Protein AF-A0A7S0L940-F1 (afdb_monomer)

pLDDT: mean 80.11, std 18.86, range [38.44, 97.06]

Radius of gyration: 22.16 Å; Cα contacts (8 Å, |Δi|>4): 40; chains: 1; bounding box: 59×53×61 Å

Structure (mmCIF, N/CA/C/O backbone):
data_AF-A0A7S0L940-F1
#
_entry.id   AF-A0A7S0L940-F1
#
loop_
_atom_site.group_PDB
_atom_site.id
_atom_site.type_symbol
_atom_site.label_atom_id
_atom_site.label_alt_id
_atom_site.label_comp_id
_atom_site.label_asym_id
_atom_site.label_entity_id
_atom_site.label_seq_id
_atom_site.pdbx_PDB_ins_code
_atom_site.Cartn_x
_atom_site.Cartn_y
_atom_site.Cartn_z
_atom_site.occupancy
_atom_site.B_iso_or_equiv
_atom_site.auth_seq_id
_atom_site.auth_comp_id
_atom_site.auth_asym_id
_atom_site.auth_atom_id
_atom_site.pdbx_PDB_model_num
ATOM 1 N N . VAL A 1 1 ? 40.666 37.490 23.657 1.00 45.00 1 VAL A N 1
ATOM 2 C CA . VAL A 1 1 ? 39.241 37.699 23.315 1.00 45.00 1 VAL A CA 1
ATOM 3 C C . VAL A 1 1 ? 38.906 36.717 22.209 1.00 45.00 1 VAL A C 1
ATOM 5 O O . VAL A 1 1 ? 39.437 36.854 21.118 1.00 45.00 1 VAL A O 1
ATOM 8 N N . VAL A 1 2 ? 38.169 35.660 22.538 1.00 49.88 2 VAL A N 1
ATOM 9 C CA . VAL A 1 2 ? 37.689 34.650 21.583 1.00 49.88 2 VAL A CA 1
ATOM 10 C C . VAL A 1 2 ? 36.406 35.163 20.922 1.00 49.88 2 VAL A C 1
ATOM 12 O O . VAL A 1 2 ? 35.522 35.603 21.656 1.00 49.88 2 VAL A O 1
ATOM 15 N N . PRO A 1 3 ? 36.268 35.138 19.586 1.00 51.81 3 PRO A N 1
ATOM 16 C CA . PRO A 1 3 ? 34.971 35.319 18.956 1.00 51.81 3 PRO A CA 1
ATOM 17 C C . PRO A 1 3 ? 34.247 33.972 18.835 1.00 51.81 3 PRO A C 1
ATOM 19 O O . PRO A 1 3 ? 34.691 33.047 18.155 1.00 51.81 3 PRO A O 1
ATOM 22 N N . ASP A 1 4 ? 33.126 33.910 19.542 1.00 47.66 4 ASP A N 1
ATOM 23 C CA . ASP A 1 4 ? 32.047 32.937 19.427 1.00 47.66 4 ASP A CA 1
ATOM 24 C C . ASP A 1 4 ? 31.511 32.914 17.983 1.00 47.66 4 ASP A C 1
ATOM 26 O O . ASP A 1 4 ? 31.137 33.954 17.437 1.00 47.66 4 ASP A O 1
ATOM 30 N N . 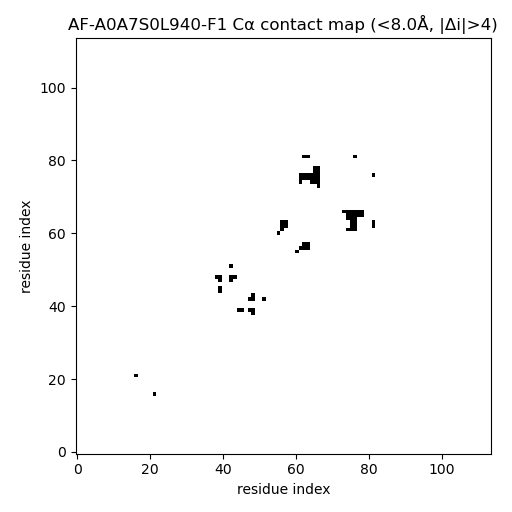THR A 1 5 ? 31.503 31.746 17.335 1.00 57.78 5 THR A N 1
ATOM 31 C CA . THR A 1 5 ? 30.843 31.561 16.032 1.00 57.78 5 THR A CA 1
ATOM 32 C C . THR A 1 5 ? 29.696 30.580 16.214 1.00 57.78 5 THR A C 1
ATOM 34 O O . THR A 1 5 ? 29.857 29.361 16.228 1.00 57.78 5 THR A O 1
ATOM 37 N N . GLY A 1 6 ? 28.516 31.166 16.416 1.00 45.09 6 GLY A N 1
ATOM 38 C CA . GLY A 1 6 ? 27.261 30.471 16.644 1.00 45.09 6 GLY A CA 1
ATOM 39 C C . GLY A 1 6 ? 26.869 29.543 15.495 1.00 45.09 6 GLY A C 1
ATOM 40 O O . GLY A 1 6 ? 26.772 29.941 14.331 1.00 45.09 6 GLY A O 1
ATOM 41 N N . SER A 1 7 ? 26.573 28.300 15.873 1.00 46.47 7 SER A N 1
ATOM 42 C CA . SER A 1 7 ? 25.897 27.290 15.060 1.00 46.47 7 SER A CA 1
ATOM 43 C C . SER A 1 7 ? 24.579 27.821 14.491 1.00 46.47 7 SER A C 1
ATOM 45 O O . SER A 1 7 ? 23.667 28.160 15.240 1.00 46.47 7 SER A O 1
ATOM 47 N N . HIS A 1 8 ? 24.450 27.840 13.164 1.00 45.38 8 HIS A N 1
ATOM 48 C CA . HIS A 1 8 ? 23.165 27.999 12.484 1.00 45.38 8 HIS A CA 1
ATOM 49 C C . HIS A 1 8 ? 22.632 26.625 12.075 1.00 45.38 8 HIS A C 1
ATOM 51 O O . HIS A 1 8 ? 22.926 26.110 10.998 1.00 45.38 8 HIS A O 1
ATOM 57 N N . SER A 1 9 ? 21.825 26.033 1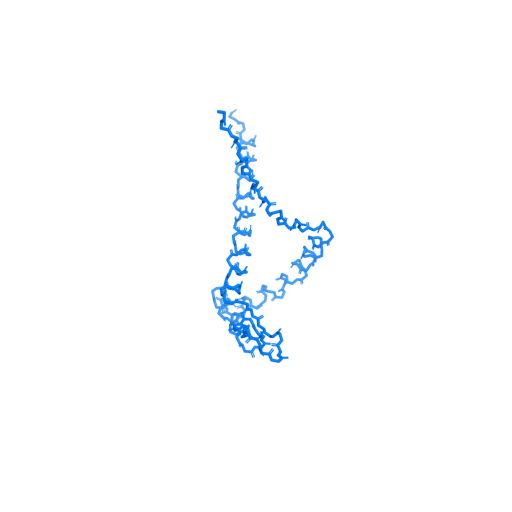2.951 1.00 44.97 9 SER A N 1
ATOM 58 C CA . SER A 1 9 ? 21.031 24.841 12.655 1.00 44.97 9 SER A CA 1
ATOM 59 C C . SER A 1 9 ? 19.868 25.225 11.733 1.00 44.97 9 SER A C 1
ATOM 61 O O . SER A 1 9 ? 18.874 25.796 12.178 1.00 44.97 9 SER A O 1
ATOM 63 N N . HIS A 1 10 ? 19.983 24.934 10.435 1.00 43.34 10 HIS A N 1
ATOM 64 C CA . HIS A 1 10 ? 18.873 25.050 9.486 1.00 43.34 10 HIS A CA 1
ATOM 65 C C . HIS A 1 10 ? 17.869 23.911 9.718 1.00 43.34 10 HIS A C 1
ATOM 67 O O . HIS A 1 10 ? 18.012 22.805 9.194 1.00 43.34 10 HIS A O 1
ATOM 73 N N . SER A 1 11 ? 16.836 24.195 10.509 1.00 41.69 11 SER A N 1
ATOM 74 C CA . SER A 1 11 ? 15.646 23.356 10.637 1.00 41.69 11 SER A CA 1
ATOM 75 C C . SER A 1 11 ? 14.922 23.278 9.290 1.00 41.69 11 SER A C 1
ATOM 77 O O . SER A 1 11 ? 14.191 24.193 8.916 1.00 41.69 11 SER A O 1
ATOM 79 N N . HIS A 1 12 ? 15.117 22.179 8.560 1.00 41.19 12 HIS A N 1
ATOM 80 C CA . HIS A 1 12 ? 14.298 21.831 7.401 1.00 41.19 12 HIS A CA 1
ATOM 81 C C . HIS A 1 12 ? 12.861 21.562 7.867 1.00 41.19 12 HIS A C 1
ATOM 83 O O . HIS A 1 12 ? 12.542 20.505 8.411 1.00 41.19 12 HIS A O 1
ATOM 89 N N . GLN A 1 13 ? 11.984 22.546 7.675 1.00 38.44 13 GLN A N 1
ATOM 90 C CA . GLN A 1 13 ? 10.544 22.368 7.802 1.00 38.44 13 GLN A CA 1
ATOM 91 C C . GLN A 1 13 ? 10.040 21.539 6.621 1.00 38.44 13 GLN A C 1
ATOM 93 O O . GLN A 1 13 ? 9.981 22.005 5.486 1.00 38.44 13 GLN A O 1
ATOM 98 N N . HIS A 1 14 ? 9.673 20.290 6.905 1.00 39.75 14 HIS A N 1
ATOM 99 C CA . HIS A 1 14 ? 8.872 19.478 5.998 1.00 39.75 14 HIS A CA 1
ATOM 100 C C . HIS A 1 14 ? 7.505 20.153 5.776 1.00 39.75 14 HIS A C 1
ATOM 102 O O . HIS A 1 14 ? 6.868 20.562 6.752 1.00 39.75 14 HIS A O 1
ATOM 108 N N . PRO A 1 15 ? 7.017 20.268 4.528 1.00 44.00 15 PRO A N 1
ATOM 109 C CA . PRO A 1 15 ? 5.722 20.875 4.255 1.00 44.00 15 PRO A CA 1
ATOM 110 C C . PRO A 1 15 ? 4.589 20.017 4.836 1.00 44.00 15 PRO A C 1
ATOM 112 O O . PRO A 1 15 ? 4.454 18.833 4.529 1.00 44.00 15 PRO A O 1
ATOM 115 N N . HIS A 1 16 ? 3.763 20.631 5.684 1.00 42.53 16 HIS A N 1
ATOM 116 C CA . HIS A 1 16 ? 2.540 20.032 6.212 1.00 42.53 16 HIS A CA 1
ATOM 117 C C . HIS A 1 16 ? 1.498 19.914 5.081 1.00 42.53 16 HIS A C 1
ATOM 119 O O . HIS A 1 16 ? 1.273 20.896 4.367 1.00 42.53 16 HIS A O 1
ATOM 125 N N . PRO A 1 17 ? 0.818 18.768 4.899 1.00 46.72 17 PRO A N 1
ATOM 126 C CA . PRO A 1 17 ? -0.211 18.638 3.872 1.00 46.72 17 PRO A CA 1
ATOM 127 C C . PRO A 1 17 ? -1.383 19.592 4.162 1.00 46.72 17 PRO A C 1
ATOM 129 O O . PRO A 1 17 ? -1.896 19.644 5.284 1.00 46.72 17 PRO A O 1
ATOM 132 N N . SER A 1 18 ? -1.798 20.376 3.161 1.00 50.38 18 SER A N 1
ATOM 133 C CA . SER A 1 18 ? -2.924 21.314 3.268 1.00 50.38 18 SER A CA 1
ATOM 134 C C . SER A 1 18 ? -4.264 20.580 3.426 1.00 50.38 18 SER A C 1
ATOM 136 O O . SER A 1 18 ? -4.489 19.538 2.808 1.00 50.38 18 SER A O 1
ATOM 138 N N . ALA A 1 19 ? -5.198 21.158 4.192 1.00 49.16 19 ALA A N 1
ATOM 139 C CA . ALA A 1 19 ? -6.502 20.565 4.531 1.00 49.16 19 ALA A CA 1
ATOM 140 C C . ALA A 1 19 ? -7.347 20.107 3.320 1.00 49.16 19 ALA A C 1
ATOM 142 O O . ALA A 1 19 ? -8.119 19.155 3.428 1.00 49.16 19 ALA A O 1
ATOM 143 N N . ARG A 1 20 ? -7.162 20.737 2.151 1.00 43.38 20 ARG A N 1
ATOM 144 C CA . ARG A 1 20 ? -7.841 20.376 0.896 1.00 43.38 20 ARG A CA 1
ATOM 145 C C . ARG A 1 20 ? -7.447 18.988 0.374 1.00 43.38 20 ARG A C 1
ATOM 147 O O . ARG A 1 20 ? -8.305 18.276 -0.137 1.00 43.38 20 ARG A O 1
ATOM 154 N N . ASN A 1 21 ? -6.186 18.585 0.547 1.00 57.31 21 ASN A N 1
ATOM 155 C CA . ASN A 1 21 ? -5.731 17.248 0.152 1.00 57.31 21 ASN A CA 1
ATOM 156 C C . ASN A 1 21 ? -6.305 16.169 1.083 1.00 57.31 21 ASN A C 1
ATOM 158 O O . ASN A 1 21 ? -6.743 15.132 0.601 1.00 57.31 21 ASN A O 1
ATOM 162 N N . LEU A 1 22 ? -6.416 16.444 2.389 1.00 57.41 22 LEU A N 1
ATOM 163 C CA . LEU A 1 22 ? -6.979 15.497 3.364 1.00 57.41 22 LEU A CA 1
ATOM 164 C C . LEU A 1 22 ? -8.458 15.152 3.109 1.00 57.41 22 LEU A C 1
ATOM 166 O O . LEU A 1 22 ? -8.868 14.016 3.335 1.00 57.41 22 LEU A O 1
ATOM 170 N N . ALA A 1 23 ? -9.272 16.120 2.677 1.00 53.91 23 ALA A N 1
ATOM 171 C CA . ALA A 1 23 ? -10.689 15.886 2.384 1.00 53.91 23 ALA A CA 1
ATOM 172 C C . ALA A 1 23 ? -10.885 15.054 1.104 1.00 53.91 23 ALA A C 1
ATOM 174 O O . ALA A 1 23 ? -11.743 14.175 1.060 1.00 53.91 23 ALA A O 1
ATOM 175 N N . SER A 1 24 ? -10.051 15.294 0.087 1.00 61.25 24 SER A N 1
ATOM 176 C CA . SER A 1 24 ? -10.084 14.531 -1.164 1.00 61.25 24 SER A CA 1
ATOM 177 C C . SER A 1 24 ? -9.647 13.078 -0.967 1.00 61.25 24 SER A C 1
ATOM 179 O O . SER A 1 24 ? -10.192 12.193 -1.620 1.00 61.25 24 SER A O 1
ATOM 181 N N . THR A 1 25 ? -8.704 12.819 -0.055 1.00 66.44 25 THR A N 1
ATOM 182 C CA . THR A 1 25 ? -8.299 11.455 0.313 1.00 66.44 25 THR A CA 1
ATOM 183 C C . THR A 1 25 ? -9.426 10.707 1.024 1.00 66.44 25 THR A C 1
ATOM 18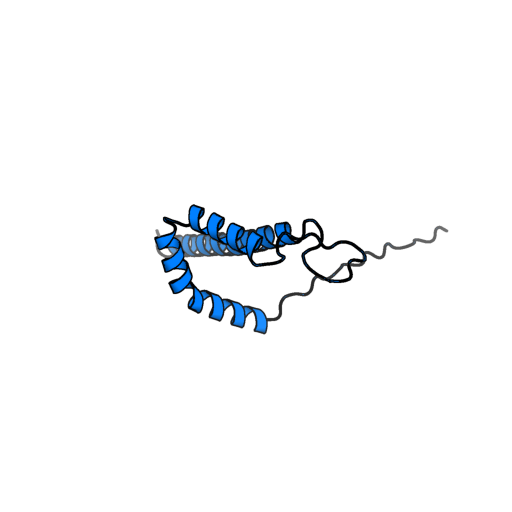5 O O . THR A 1 25 ? -9.732 9.592 0.624 1.00 66.44 25 THR A O 1
ATOM 188 N N . ARG A 1 26 ? -10.119 11.327 1.991 1.00 67.94 26 ARG A N 1
ATOM 189 C CA . ARG A 1 26 ? -11.232 10.675 2.713 1.00 67.94 26 ARG A CA 1
ATOM 190 C C . ARG A 1 26 ? -12.419 10.304 1.824 1.00 67.94 26 ARG A C 1
ATOM 192 O O . ARG A 1 26 ? -12.967 9.219 1.949 1.00 67.94 26 ARG A O 1
ATOM 199 N N . MET A 1 27 ? -12.775 11.174 0.882 1.00 67.31 27 MET A N 1
ATOM 200 C CA . MET A 1 27 ? -13.813 10.868 -0.112 1.00 67.31 27 MET A CA 1
ATOM 201 C C . MET A 1 27 ? -13.420 9.696 -1.025 1.00 67.31 27 MET A C 1
ATOM 203 O O . MET A 1 27 ? -14.278 8.947 -1.485 1.00 67.31 27 MET A O 1
ATOM 207 N N . ALA A 1 28 ? -12.125 9.544 -1.318 1.00 73.12 28 ALA A N 1
ATOM 208 C CA . ALA A 1 28 ? -11.632 8.406 -2.082 1.00 73.12 28 ALA A CA 1
ATOM 209 C C . ALA A 1 28 ? -11.676 7.113 -1.253 1.00 73.12 28 ALA A C 1
ATOM 211 O O . ALA A 1 28 ? -12.106 6.097 -1.786 1.00 73.12 28 ALA A O 1
ATOM 212 N N . GLU A 1 29 ? -11.291 7.156 0.027 1.00 80.31 29 GLU A N 1
ATOM 213 C CA . GLU A 1 29 ? -11.346 6.005 0.945 1.00 80.31 29 GLU A CA 1
ATOM 214 C C . GLU A 1 29 ? -12.746 5.366 0.944 1.00 80.31 29 GLU A C 1
ATOM 216 O O . GLU A 1 29 ? -12.901 4.233 0.490 1.00 80.31 29 GLU A O 1
ATOM 221 N N . GLU A 1 30 ? -13.783 6.134 1.290 1.00 86.69 30 GLU A N 1
ATOM 222 C CA . GLU A 1 30 ? -15.166 5.630 1.378 1.00 86.69 30 GLU A CA 1
ATOM 223 C C . GLU A 1 30 ? -15.703 5.118 0.031 1.00 86.69 30 GLU A C 1
ATOM 225 O O . GLU A 1 30 ? -16.454 4.143 -0.033 1.00 86.69 30 GLU A O 1
ATOM 230 N N . LYS A 1 31 ? -15.303 5.755 -1.077 1.00 91.62 31 LYS A N 1
ATOM 231 C CA . LYS A 1 31 ? -15.704 5.339 -2.427 1.00 91.62 31 LYS A CA 1
ATOM 232 C C . LYS A 1 31 ? -15.126 3.975 -2.803 1.00 91.62 31 LYS A C 1
ATOM 234 O O . LYS A 1 31 ? -15.779 3.214 -3.519 1.00 91.62 31 LYS A O 1
ATOM 239 N N . PHE A 1 32 ? -13.886 3.700 -2.409 1.00 92.50 32 PHE A N 1
ATOM 240 C CA . PHE A 1 32 ? -13.178 2.489 -2.816 1.00 92.50 32 PHE A CA 1
ATOM 241 C C . PHE A 1 32 ? -13.335 1.335 -1.823 1.00 92.50 32 PHE A C 1
ATOM 243 O O . PHE A 1 32 ? -13.072 0.202 -2.221 1.00 92.50 32 PHE A O 1
ATOM 250 N N . ASP A 1 33 ? -13.826 1.575 -0.603 1.00 93.12 33 ASP A N 1
ATOM 251 C CA . ASP A 1 33 ? -14.038 0.539 0.418 1.00 93.12 33 ASP A CA 1
ATOM 252 C C . ASP A 1 33 ? -14.823 -0.666 -0.111 1.00 93.12 33 ASP A C 1
ATOM 254 O O . ASP A 1 33 ? -14.370 -1.800 0.022 1.00 93.12 33 ASP A O 1
ATOM 258 N N . GLY A 1 34 ? -15.956 -0.440 -0.787 1.00 94.62 34 GLY A N 1
ATOM 259 C CA . GLY A 1 34 ? -16.769 -1.533 -1.335 1.00 94.62 34 GLY A CA 1
ATOM 260 C C . GLY A 1 34 ? -16.010 -2.390 -2.354 1.00 94.62 34 GLY A C 1
ATOM 261 O O . GLY A 1 34 ? -16.046 -3.617 -2.289 1.00 94.62 34 GLY A O 1
ATOM 262 N N . VAL A 1 35 ? -15.255 -1.745 -3.248 1.00 95.50 35 VAL A N 1
ATOM 263 C CA . VAL A 1 35 ? -14.440 -2.434 -4.260 1.00 95.50 35 VAL A CA 1
ATOM 264 C C . VAL A 1 35 ? -13.295 -3.200 -3.596 1.00 95.50 35 VAL A C 1
ATOM 266 O O . VAL A 1 35 ? -13.049 -4.357 -3.923 1.00 95.50 35 VAL A O 1
ATOM 269 N N . LEU A 1 36 ? -12.604 -2.589 -2.634 1.00 94.25 36 LEU A N 1
ATOM 270 C CA . LEU A 1 36 ? -11.492 -3.221 -1.923 1.00 94.25 36 LEU A CA 1
ATOM 271 C C . LEU A 1 36 ? -11.958 -4.407 -1.075 1.00 94.25 36 LEU A C 1
ATOM 273 O O . LEU A 1 36 ? -11.262 -5.420 -1.020 1.00 94.25 36 LEU A O 1
ATOM 277 N N . MET A 1 37 ? -13.141 -4.317 -0.462 1.00 95.88 37 MET A N 1
ATOM 278 C CA . MET A 1 37 ? -13.767 -5.432 0.248 1.00 95.88 37 MET A CA 1
ATOM 279 C C . MET A 1 37 ? -14.087 -6.595 -0.692 1.00 95.88 37 MET A C 1
ATOM 281 O O . MET A 1 37 ? -13.816 -7.746 -0.350 1.00 95.88 37 MET A O 1
ATOM 285 N N . GLU A 1 38 ? -14.629 -6.309 -1.876 1.00 96.50 38 GLU A N 1
ATOM 286 C CA . GLU A 1 38 ? -14.933 -7.337 -2.870 1.00 96.50 38 GLU A CA 1
ATOM 287 C C . GLU A 1 38 ? -13.660 -8.049 -3.343 1.00 96.50 38 GLU A C 1
ATOM 289 O O . GLU A 1 38 ? -13.5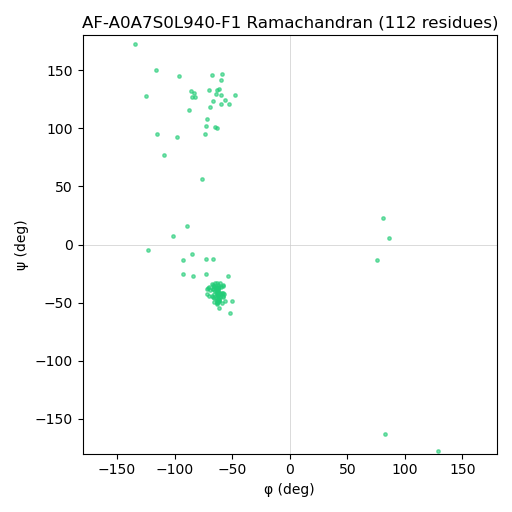91 -9.279 -3.315 1.00 96.50 38 GLU A O 1
ATOM 294 N N . VAL A 1 39 ? -12.617 -7.290 -3.694 1.00 96.38 39 VAL A N 1
ATOM 295 C CA . VAL A 1 39 ? -11.327 -7.860 -4.110 1.00 96.38 39 VAL A CA 1
ATOM 296 C C . VAL A 1 39 ? -10.694 -8.660 -2.967 1.00 96.38 39 VAL A C 1
ATOM 298 O O . VAL A 1 39 ? -10.227 -9.772 -3.199 1.00 96.38 39 VAL A O 1
ATOM 301 N N . ALA A 1 40 ? -10.731 -8.165 -1.722 1.00 96.38 40 ALA A N 1
ATOM 302 C CA . ALA A 1 40 ? -10.249 -8.911 -0.555 1.00 96.38 40 ALA A CA 1
ATOM 303 C C . ALA A 1 40 ? -10.962 -10.262 -0.405 1.00 96.38 40 ALA A C 1
ATOM 305 O O . ALA A 1 40 ? -10.316 -11.276 -0.131 1.00 96.38 40 ALA A O 1
ATOM 306 N N . GLY A 1 41 ? -12.284 -10.279 -0.604 1.00 96.62 41 GLY A N 1
ATOM 307 C CA . GLY A 1 41 ? -13.093 -11.494 -0.586 1.00 96.62 41 GLY A CA 1
ATOM 308 C C . GLY A 1 41 ? -12.675 -12.479 -1.676 1.00 96.62 41 GLY A C 1
ATOM 309 O O . GLY A 1 41 ? -12.429 -13.646 -1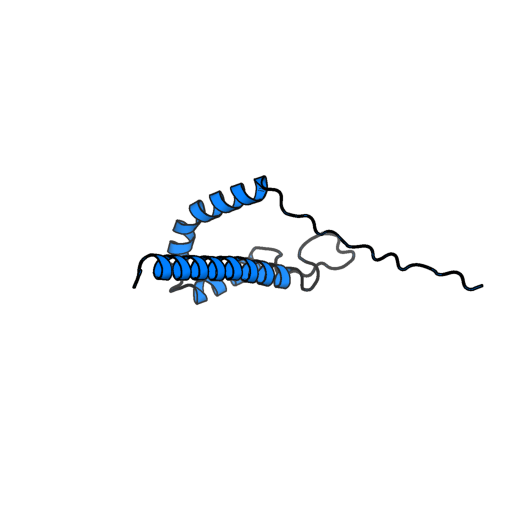.379 1.00 96.62 41 GLY A O 1
ATOM 310 N N . GLN A 1 42 ? -12.516 -12.004 -2.914 1.00 96.75 42 GLN A N 1
ATOM 311 C CA . GLN A 1 42 ? -12.081 -12.829 -4.049 1.00 96.75 42 GLN A CA 1
ATOM 312 C C . GLN A 1 42 ? -10.661 -13.386 -3.867 1.00 96.75 42 GLN A C 1
ATOM 314 O O . GLN A 1 42 ? -10.396 -14.529 -4.233 1.00 96.75 42 GLN A O 1
ATOM 319 N N . CYS A 1 43 ? -9.751 -12.612 -3.271 1.00 96.25 43 CYS A N 1
ATOM 320 C CA . CYS A 1 43 ? -8.387 -13.052 -2.974 1.00 96.25 43 CYS A CA 1
ATOM 321 C C . CYS A 1 43 ? -8.308 -14.053 -1.806 1.00 96.25 43 CYS A C 1
ATOM 323 O O . CYS A 1 43 ? -7.261 -14.664 -1.606 1.00 96.25 43 CYS A O 1
ATOM 325 N N . GLY A 1 44 ? -9.376 -14.231 -1.022 1.00 94.88 44 GLY A N 1
ATOM 326 C CA . GLY A 1 44 ? -9.361 -15.092 0.165 1.00 94.88 44 GLY A CA 1
ATOM 327 C C . GLY A 1 44 ? -8.761 -14.424 1.408 1.00 94.88 44 GLY A C 1
ATOM 328 O O . GLY A 1 44 ? -8.313 -15.111 2.325 1.00 94.88 44 GLY A O 1
ATOM 329 N N . GLY A 1 45 ? -8.749 -13.089 1.457 1.00 94.62 45 GLY A N 1
ATOM 330 C CA . GLY A 1 45 ? -8.352 -12.302 2.623 1.00 94.62 45 GLY A CA 1
ATOM 331 C C . GLY A 1 45 ? -7.313 -11.217 2.335 1.00 94.62 45 GLY A C 1
ATOM 332 O O . GLY A 1 45 ? -6.872 -11.006 1.207 1.00 94.62 45 GLY A O 1
ATOM 333 N N . ILE A 1 46 ? -6.898 -10.525 3.401 1.00 95.00 46 ILE A N 1
ATOM 334 C CA . ILE A 1 46 ? -6.006 -9.356 3.319 1.00 95.00 46 ILE A CA 1
ATOM 335 C C . ILE A 1 46 ? -4.580 -9.728 2.905 1.00 95.00 46 ILE A C 1
ATOM 337 O O . ILE A 1 46 ? -3.959 -9.002 2.137 1.00 95.00 46 ILE A O 1
ATOM 341 N N . GLN A 1 47 ? -4.044 -10.849 3.391 1.00 95.12 47 GLN A N 1
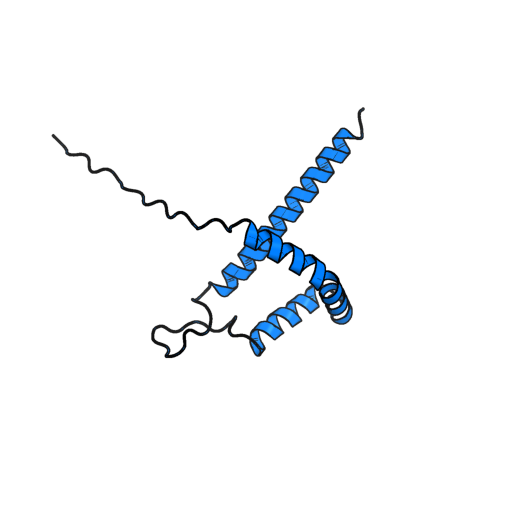ATOM 342 C CA . GLN A 1 47 ? -2.674 -11.241 3.055 1.00 95.12 47 GLN A CA 1
ATOM 343 C C . GLN A 1 47 ? -2.521 -11.568 1.553 1.00 95.12 47 GLN A C 1
ATOM 345 O O . GLN A 1 47 ? -1.641 -10.976 0.928 1.00 95.12 47 GLN A O 1
ATOM 350 N N . PRO A 1 48 ? -3.383 -12.403 0.937 1.00 96.88 48 PRO A N 1
ATOM 351 C CA . PRO A 1 48 ? -3.379 -12.585 -0.516 1.00 96.88 48 PRO A CA 1
ATOM 352 C C . PRO A 1 48 ? -3.671 -11.300 -1.305 1.00 96.88 48 PRO A C 1
ATOM 354 O O . PRO A 1 48 ? -3.059 -11.070 -2.344 1.00 96.88 48 PRO A O 1
ATOM 357 N N . LEU A 1 49 ? -4.561 -10.430 -0.808 1.00 96.69 49 LEU A N 1
ATOM 358 C CA . LEU A 1 49 ? -4.819 -9.126 -1.428 1.00 96.69 49 LEU A CA 1
ATOM 359 C C . LEU A 1 49 ? -3.544 -8.275 -1.517 1.00 96.69 49 LEU A C 1
ATOM 361 O O . LEU A 1 49 ? -3.289 -7.670 -2.556 1.00 96.69 49 LEU A O 1
ATOM 365 N N . LEU A 1 50 ? -2.745 -8.218 -0.446 1.00 96.38 50 LEU A N 1
ATOM 366 C CA . LEU A 1 50 ? -1.491 -7.461 -0.440 1.00 96.38 50 LEU A CA 1
ATOM 367 C C . LEU A 1 50 ? -0.489 -8.015 -1.456 1.00 96.38 50 LEU A C 1
ATOM 369 O O . LEU A 1 50 ? 0.157 -7.231 -2.147 1.00 96.38 50 LEU A O 1
ATOM 373 N N . ASP A 1 51 ? -0.396 -9.338 -1.592 1.00 96.56 51 ASP A N 1
ATOM 374 C CA . ASP A 1 51 ? 0.450 -9.964 -2.613 1.00 96.56 51 ASP A CA 1
ATOM 375 C C . ASP A 1 51 ? 0.003 -9.567 -4.029 1.00 96.56 51 ASP A C 1
ATOM 377 O O . ASP A 1 51 ? 0.799 -9.062 -4.822 1.00 96.56 51 ASP A O 1
ATOM 381 N N . VAL A 1 52 ? -1.299 -9.661 -4.320 1.00 96.81 52 VAL A N 1
ATOM 382 C CA . VAL A 1 52 ? -1.877 -9.215 -5.599 1.00 96.81 52 VAL A CA 1
ATOM 383 C C . VAL A 1 52 ? -1.614 -7.727 -5.849 1.00 96.81 52 VAL A C 1
ATOM 385 O O . VAL A 1 52 ? -1.261 -7.346 -6.968 1.00 96.81 52 VAL A O 1
ATOM 388 N N . PHE A 1 53 ? -1.743 -6.888 -4.822 1.00 96.25 53 PHE A N 1
ATOM 389 C CA . PHE A 1 53 ? -1.502 -5.450 -4.909 1.00 96.25 53 PHE A CA 1
ATOM 390 C C . PHE A 1 53 ? -0.043 -5.129 -5.259 1.00 96.25 53 PHE A C 1
ATOM 392 O O . PHE A 1 53 ? 0.211 -4.400 -6.221 1.00 96.25 53 PHE A O 1
ATOM 399 N N . PHE A 1 54 ? 0.929 -5.713 -4.553 1.00 96.50 54 PHE A N 1
ATOM 400 C CA . PHE A 1 54 ? 2.346 -5.512 -4.875 1.00 96.50 54 PHE A CA 1
ATOM 401 C C . PHE A 1 54 ? 2.723 -6.125 -6.227 1.00 96.50 54 PHE A C 1
ATOM 403 O O . PHE A 1 54 ? 3.488 -5.529 -6.984 1.00 96.50 54 PHE A O 1
ATOM 410 N N . SER A 1 55 ? 2.123 -7.259 -6.586 1.00 96.38 55 SER A N 1
ATOM 411 C CA . SER A 1 55 ? 2.280 -7.884 -7.900 1.00 96.38 55 SER A CA 1
ATOM 412 C C . SER A 1 55 ? 1.766 -6.985 -9.036 1.00 96.38 55 SER A C 1
ATOM 414 O O . SER A 1 55 ? 2.381 -6.901 -10.102 1.00 96.38 55 SER A O 1
ATOM 416 N N . PHE A 1 56 ? 0.659 -6.266 -8.820 1.00 97.06 56 PHE A N 1
ATOM 417 C CA . PHE A 1 56 ? 0.162 -5.245 -9.744 1.00 97.06 56 PHE A CA 1
ATOM 418 C C . PHE A 1 56 ? 1.150 -4.083 -9.886 1.00 97.06 56 PHE A C 1
ATOM 420 O O . PHE A 1 56 ? 1.501 -3.743 -11.017 1.00 97.06 56 PHE A O 1
ATOM 427 N N . LEU A 1 57 ? 1.636 -3.527 -8.770 1.00 96.06 57 LEU A N 1
ATOM 428 C CA . LEU A 1 57 ? 2.622 -2.440 -8.783 1.00 96.06 57 LEU A CA 1
ATOM 429 C C . LEU A 1 57 ? 3.894 -2.848 -9.539 1.00 96.06 57 LEU A C 1
ATOM 431 O O . LEU A 1 57 ? 4.388 -2.097 -10.368 1.00 96.06 57 LEU A O 1
ATOM 435 N N . TYR A 1 58 ? 4.371 -4.076 -9.350 1.00 94.44 58 TYR A N 1
ATOM 436 C CA . TYR A 1 58 ? 5.531 -4.595 -10.075 1.00 94.44 58 TYR A CA 1
ATOM 437 C C . TYR A 1 58 ? 5.329 -4.673 -11.595 1.00 94.44 58 TYR A C 1
ATOM 439 O O . TYR A 1 58 ? 6.244 -4.371 -12.355 1.00 94.44 58 TYR A O 1
ATOM 447 N N . ARG A 1 59 ? 4.141 -5.072 -12.064 1.00 96.12 59 ARG A N 1
ATOM 448 C CA . ARG A 1 59 ? 3.904 -5.316 -13.500 1.00 96.12 59 ARG A CA 1
ATOM 449 C C . ARG A 1 59 ? 3.367 -4.120 -14.275 1.00 96.12 59 ARG A C 1
ATOM 451 O O . ARG A 1 59 ? 3.424 -4.129 -15.505 1.00 96.12 59 ARG A O 1
ATOM 458 N N . LYS A 1 60 ? 2.697 -3.189 -13.600 1.00 95.31 60 LYS A N 1
ATOM 459 C CA . LYS A 1 60 ? 1.863 -2.162 -14.247 1.00 95.31 60 LYS A CA 1
ATOM 460 C C . LYS A 1 60 ? 2.259 -0.738 -13.892 1.00 95.31 60 LYS A C 1
ATOM 462 O O . LYS A 1 60 ? 1.683 0.182 -14.466 1.00 95.31 60 LYS A O 1
ATOM 467 N N . THR A 1 61 ? 3.213 -0.551 -12.989 1.00 92.56 61 THR A N 1
ATOM 468 C CA . THR A 1 61 ? 3.708 0.770 -12.611 1.00 92.56 61 THR A CA 1
ATOM 469 C C . THR A 1 61 ? 5.232 0.766 -12.560 1.00 92.56 61 THR A C 1
ATOM 471 O O . THR A 1 61 ? 5.882 -0.269 -12.689 1.00 92.56 61 THR A O 1
ATOM 474 N N . ASP A 1 62 ? 5.811 1.944 -12.386 1.00 89.31 62 ASP A N 1
ATOM 475 C CA . ASP A 1 62 ? 7.239 2.159 -12.176 1.00 89.31 62 ASP A CA 1
ATOM 476 C C . ASP A 1 62 ? 7.627 2.114 -10.687 1.00 89.31 62 ASP A C 1
ATOM 478 O O . ASP A 1 62 ? 8.721 2.524 -10.311 1.00 89.31 62 ASP A O 1
ATOM 482 N N . PHE A 1 63 ? 6.755 1.584 -9.821 1.00 92.62 63 PHE A N 1
ATOM 483 C CA . PHE A 1 63 ? 6.920 1.634 -8.366 1.00 92.62 63 PHE A CA 1
ATOM 484 C C . PHE A 1 63 ? 8.221 1.003 -7.856 1.00 92.62 63 PHE A C 1
ATOM 486 O O . PHE A 1 63 ? 8.809 1.486 -6.893 1.00 92.62 63 PHE A O 1
ATOM 493 N N . PHE A 1 64 ? 8.673 -0.069 -8.506 1.00 91.94 64 PHE A N 1
ATOM 494 C CA . PHE A 1 64 ? 9.905 -0.777 -8.150 1.00 91.94 64 PHE A CA 1
ATOM 495 C C . PHE A 1 64 ? 11.086 -0.436 -9.068 1.00 91.94 64 PHE A C 1
ATOM 497 O O . PHE A 1 64 ? 12.132 -1.076 -8.983 1.00 91.94 64 PHE A O 1
ATOM 504 N N . VAL A 1 65 ? 10.932 0.545 -9.959 1.00 89.38 65 VAL A N 1
ATOM 505 C CA . VAL A 1 65 ? 12.017 1.015 -10.824 1.00 89.38 65 VAL A CA 1
ATOM 506 C C . VAL A 1 65 ? 12.864 2.004 -10.032 1.00 89.38 65 VAL A C 1
ATOM 508 O O . VAL A 1 65 ? 12.333 2.963 -9.471 1.00 89.38 65 VAL A O 1
ATOM 511 N N . VAL A 1 66 ? 14.178 1.777 -9.980 1.00 83.56 66 VAL A N 1
ATOM 512 C CA . VAL A 1 66 ? 15.120 2.730 -9.384 1.00 83.56 66 VAL A CA 1
ATOM 513 C C . VAL A 1 66 ? 15.491 3.771 -10.434 1.00 83.56 66 VAL A C 1
ATOM 515 O O . VAL A 1 66 ? 15.892 3.426 -11.543 1.00 83.56 66 VAL A O 1
ATOM 518 N N . MET A 1 67 ? 15.342 5.047 -10.086 1.00 8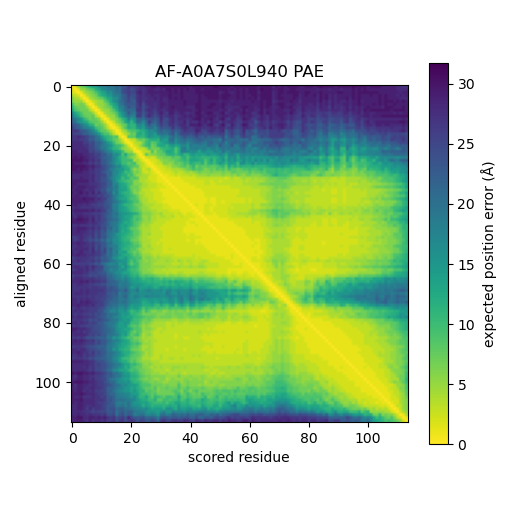4.69 67 MET A N 1
ATOM 519 C CA . MET A 1 67 ? 15.704 6.162 -10.951 1.00 84.69 67 MET A CA 1
ATOM 520 C C . MET A 1 67 ? 17.225 6.231 -11.102 1.00 84.69 67 MET A C 1
ATOM 522 O O . MET A 1 67 ? 17.945 6.448 -10.125 1.00 84.69 67 MET A O 1
ATOM 526 N N . GLU A 1 68 ? 17.713 6.083 -12.331 1.00 81.25 68 GLU A N 1
ATOM 527 C CA . GLU A 1 68 ? 19.139 6.194 -12.633 1.00 81.25 68 GLU A CA 1
ATOM 528 C C . GLU A 1 68 ? 19.547 7.658 -12.887 1.00 81.25 68 GLU A C 1
ATOM 530 O O . GLU A 1 68 ? 18.895 8.360 -13.672 1.00 81.25 68 GLU A O 1
ATOM 535 N N . PRO A 1 69 ? 20.641 8.148 -12.271 1.00 78.69 69 PRO A N 1
ATOM 536 C CA . PRO A 1 69 ? 21.162 9.481 -12.550 1.00 78.69 69 PRO A CA 1
ATOM 537 C C . PRO A 1 69 ? 21.538 9.642 -14.029 1.00 78.69 69 PRO A C 1
ATOM 539 O O . PRO A 1 69 ? 22.398 8.932 -14.543 1.00 78.69 69 PRO A O 1
ATOM 542 N N . GLY A 1 70 ? 20.916 10.607 -14.709 1.00 77.00 70 GLY A N 1
ATOM 543 C CA . GLY A 1 70 ? 21.176 10.883 -16.126 1.00 77.00 70 GLY A CA 1
ATOM 544 C C . GLY A 1 70 ? 20.354 10.042 -17.106 1.00 77.00 70 GLY A C 1
ATOM 545 O O . GLY A 1 70 ? 20.561 10.167 -18.314 1.00 77.00 70 GLY A O 1
ATOM 546 N N . ALA A 1 71 ? 19.404 9.232 -16.625 1.00 77.69 71 ALA A N 1
ATOM 547 C CA . ALA A 1 71 ? 18.446 8.577 -17.503 1.00 77.69 71 ALA A CA 1
ATOM 548 C C . ALA A 1 71 ? 17.630 9.620 -18.295 1.00 77.69 71 ALA A C 1
ATOM 550 O O . ALA A 1 71 ? 17.220 10.643 -17.742 1.00 77.69 71 ALA A O 1
ATOM 551 N N . PRO A 1 72 ? 17.331 9.364 -19.582 1.00 73.88 72 PRO A N 1
ATOM 552 C CA . PRO A 1 72 ? 16.540 10.275 -20.411 1.00 73.88 72 PRO A CA 1
ATOM 553 C C . PRO A 1 72 ? 15.081 10.405 -19.945 1.00 73.88 72 PRO A C 1
ATOM 555 O O . PRO A 1 72 ? 14.359 11.289 -20.405 1.00 73.88 72 PRO A O 1
ATOM 558 N N . THR A 1 73 ? 14.634 9.531 -19.042 1.00 73.88 73 THR A N 1
ATOM 559 C CA . THR A 1 73 ? 13.275 9.503 -18.505 1.00 73.88 73 THR A CA 1
ATOM 560 C C . THR A 1 73 ? 13.313 9.579 -16.979 1.00 73.88 73 THR A C 1
ATOM 562 O O . THR A 1 73 ? 13.957 8.742 -16.350 1.00 73.88 73 THR A O 1
ATOM 565 N N . ASN A 1 74 ? 12.571 10.514 -16.377 1.00 73.38 74 ASN A N 1
ATOM 566 C CA . ASN A 1 74 ? 12.379 10.610 -14.920 1.00 73.38 74 ASN A CA 1
ATOM 567 C C . ASN A 1 74 ? 11.382 9.546 -14.416 1.00 73.38 74 ASN A C 1
ATOM 569 O O . ASN A 1 74 ? 10.348 9.886 -13.846 1.00 73.38 74 ASN A O 1
ATOM 573 N N . MET A 1 75 ? 11.652 8.270 -14.688 1.00 82.75 75 MET A N 1
ATOM 574 C CA . MET A 1 75 ? 10.781 7.155 -14.302 1.00 82.75 75 MET A CA 1
ATOM 575 C C . MET A 1 75 ? 11.257 6.525 -12.993 1.00 82.75 75 MET A C 1
ATOM 577 O O . MET A 1 75 ? 12.462 6.408 -12.761 1.00 82.75 75 MET A O 1
ATOM 581 N N . GLY A 1 76 ? 10.308 6.076 -12.171 1.00 85.81 76 GLY A N 1
ATOM 582 C CA . GLY A 1 76 ? 10.589 5.349 -10.937 1.00 85.81 76 GLY A CA 1
ATOM 583 C C . GLY A 1 76 ? 10.919 6.221 -9.727 1.00 85.81 76 GLY A C 1
ATOM 584 O O . GLY A 1 76 ? 10.629 7.417 -9.666 1.00 85.81 76 GLY A O 1
ATOM 585 N N . PHE A 1 77 ? 11.509 5.583 -8.721 1.00 87.44 77 PHE A N 1
ATOM 586 C CA . PHE A 1 77 ? 11.792 6.155 -7.410 1.00 87.44 77 PHE A CA 1
ATOM 587 C C . PHE A 1 77 ? 13.295 6.218 -7.153 1.00 87.44 77 PHE A C 1
ATOM 589 O O . PHE A 1 77 ? 14.056 5.365 -7.600 1.00 87.44 77 PHE A O 1
ATOM 596 N N . VAL A 1 78 ? 13.731 7.200 -6.365 1.00 88.75 78 VAL A N 1
ATOM 597 C CA . VAL A 1 78 ? 15.072 7.150 -5.763 1.00 88.75 78 VAL A CA 1
ATOM 598 C C . VAL A 1 78 ? 15.174 5.888 -4.901 1.00 88.75 78 VAL A C 1
ATOM 600 O O . VAL A 1 78 ? 14.179 5.458 -4.308 1.00 88.75 78 VAL A O 1
ATOM 603 N N . GLU A 1 79 ? 16.365 5.297 -4.828 1.00 88.06 79 GLU A N 1
ATOM 604 C CA . GLU A 1 79 ? 16.625 4.105 -4.022 1.00 88.06 79 GLU A CA 1
ATOM 605 C C . GLU A 1 79 ? 16.047 4.244 -2.599 1.00 88.06 79 GLU A C 1
ATOM 607 O O . GLU A 1 79 ? 16.225 5.257 -1.918 1.00 88.06 79 GLU A O 1
ATOM 612 N N . GLY A 1 80 ? 15.269 3.244 -2.175 1.00 90.19 80 GLY A N 1
ATOM 613 C CA . GLY A 1 80 ? 14.597 3.212 -0.872 1.00 90.19 80 GLY A CA 1
ATOM 614 C C . GLY A 1 80 ? 13.348 4.097 -0.731 1.00 90.19 80 GLY A C 1
ATOM 615 O O . GLY A 1 80 ? 12.574 3.895 0.207 1.00 90.19 80 GLY A O 1
ATOM 616 N N . ALA A 1 81 ? 13.076 5.038 -1.642 1.00 91.44 81 ALA A N 1
ATOM 617 C CA . ALA A 1 81 ? 11.934 5.949 -1.503 1.00 91.44 81 ALA A CA 1
ATOM 618 C C . ALA A 1 81 ? 10.579 5.224 -1.611 1.00 91.44 81 ALA A C 1
ATOM 620 O O . ALA A 1 81 ? 9.661 5.528 -0.847 1.00 91.44 81 ALA A O 1
ATOM 621 N N . ALA A 1 82 ? 10.466 4.233 -2.501 1.00 92.44 82 ALA A N 1
ATOM 622 C CA . ALA A 1 82 ? 9.259 3.416 -2.641 1.00 92.44 82 ALA A CA 1
ATOM 623 C C . ALA A 1 82 ? 8.948 2.620 -1.359 1.00 92.44 82 ALA A C 1
ATOM 625 O O . ALA A 1 82 ? 7.813 2.614 -0.883 1.00 92.44 82 ALA A O 1
ATOM 626 N N . GLU A 1 83 ? 9.963 2.014 -0.736 1.00 94.00 83 GLU A N 1
ATOM 627 C CA . GLU A 1 83 ? 9.805 1.298 0.535 1.00 94.00 83 GLU A CA 1
ATOM 628 C C . GLU A 1 83 ? 9.395 2.251 1.668 1.00 94.00 83 GLU A C 1
ATOM 630 O O . GLU A 1 83 ? 8.439 1.986 2.405 1.00 94.00 83 GLU A O 1
ATOM 635 N N . GLN A 1 84 ? 10.063 3.405 1.776 1.00 94.62 84 GLN A N 1
ATOM 636 C CA . GLN A 1 84 ? 9.715 4.418 2.776 1.00 94.62 84 GLN A CA 1
ATOM 637 C C . GLN A 1 84 ? 8.286 4.933 2.611 1.00 94.62 84 GLN A C 1
ATOM 639 O O . GLN A 1 84 ? 7.628 5.223 3.615 1.00 94.62 84 GLN A O 1
ATOM 644 N N . LEU A 1 85 ? 7.775 5.009 1.381 1.00 93.31 85 LEU A N 1
ATOM 645 C CA . LEU A 1 85 ? 6.393 5.396 1.117 1.00 93.31 85 LEU A CA 1
ATOM 646 C C . LEU A 1 85 ? 5.407 4.398 1.744 1.00 93.31 85 LEU A C 1
ATOM 648 O O . LEU A 1 85 ? 4.516 4.810 2.492 1.00 93.31 85 LEU A O 1
ATOM 652 N N . VAL A 1 86 ? 5.604 3.093 1.521 1.00 94.88 86 VAL A N 1
ATOM 653 C CA . VAL A 1 86 ? 4.759 2.030 2.105 1.00 94.88 86 VAL A CA 1
ATOM 654 C C . VAL A 1 86 ? 4.834 2.051 3.629 1.00 94.88 86 VAL A C 1
ATOM 656 O O . VAL A 1 86 ? 3.806 2.046 4.310 1.00 94.88 86 VAL A O 1
ATOM 659 N N . LEU A 1 87 ? 6.047 2.123 4.183 1.00 95.75 87 LEU A N 1
ATOM 660 C CA . LEU A 1 87 ? 6.259 2.139 5.631 1.00 95.75 87 LEU A CA 1
ATOM 661 C C . LEU A 1 87 ? 5.631 3.369 6.287 1.00 95.75 87 LEU A C 1
ATOM 663 O O . LEU A 1 87 ? 5.044 3.264 7.367 1.00 95.75 87 LEU A O 1
ATOM 667 N N . THR A 1 88 ? 5.727 4.533 5.646 1.00 94.38 88 THR A N 1
ATOM 668 C CA . THR A 1 88 ? 5.124 5.774 6.144 1.00 94.38 88 THR A CA 1
ATOM 669 C C . THR A 1 88 ? 3.603 5.677 6.150 1.00 94.38 88 THR A C 1
ATOM 671 O O . THR A 1 88 ? 2.985 5.989 7.173 1.00 94.38 88 THR A O 1
ATOM 674 N N . ALA A 1 89 ? 3.000 5.180 5.066 1.00 91.94 89 ALA A N 1
ATOM 675 C CA . ALA A 1 89 ? 1.559 4.958 4.986 1.00 91.94 89 ALA A CA 1
ATOM 676 C C . ALA A 1 89 ? 1.084 3.992 6.083 1.00 91.94 89 ALA A C 1
ATOM 678 O O . ALA A 1 89 ? 0.204 4.335 6.876 1.00 91.94 89 ALA A O 1
ATOM 679 N N . PHE A 1 90 ? 1.738 2.833 6.215 1.00 94.12 90 PHE A N 1
ATOM 680 C CA . PHE A 1 90 ? 1.421 1.847 7.249 1.00 94.12 90 PHE A CA 1
ATOM 681 C C . PHE A 1 90 ? 1.500 2.440 8.663 1.00 94.12 90 PHE A C 1
ATOM 683 O O . PHE A 1 90 ? 0.568 2.306 9.461 1.00 94.12 90 PHE A O 1
ATOM 690 N N . ARG A 1 91 ? 2.592 3.147 8.984 1.00 94.69 91 ARG A N 1
ATOM 691 C CA . ARG A 1 91 ? 2.785 3.785 10.298 1.00 94.69 91 ARG A CA 1
ATOM 692 C C . ARG A 1 91 ? 1.727 4.848 10.581 1.00 94.69 91 ARG A C 1
ATOM 694 O O . ARG A 1 91 ? 1.312 4.979 11.732 1.00 94.69 91 ARG A O 1
ATOM 701 N N . SER A 1 92 ? 1.294 5.595 9.567 1.00 91.25 92 SER A N 1
ATOM 702 C CA . SER A 1 92 ? 0.225 6.587 9.707 1.00 91.25 92 SER A CA 1
ATOM 703 C C . SER A 1 92 ? -1.087 5.923 10.135 1.00 91.25 92 SER A C 1
ATOM 705 O O . SER A 1 92 ? -1.624 6.242 11.198 1.00 91.25 92 SER A O 1
ATOM 707 N N . TYR A 1 93 ? -1.554 4.914 9.391 1.00 90.75 93 TYR A N 1
ATOM 708 C CA . TYR A 1 93 ? -2.796 4.204 9.724 1.00 90.75 93 TYR A CA 1
ATOM 709 C C . TYR A 1 93 ? -2.703 3.437 11.045 1.00 90.75 93 TYR A C 1
ATOM 711 O O . TYR A 1 93 ? -3.668 3.420 11.812 1.00 90.75 93 TYR A O 1
ATOM 719 N N . LYS A 1 94 ? -1.527 2.900 11.395 1.00 92.62 94 LYS A N 1
ATOM 720 C CA . LYS A 1 94 ? -1.300 2.320 12.724 1.00 92.62 94 LYS A CA 1
ATOM 721 C C . LYS A 1 94 ? -1.546 3.337 13.846 1.00 92.62 94 LYS A C 1
ATOM 723 O O . LYS A 1 94 ? -2.241 3.017 14.808 1.00 92.62 94 LYS A O 1
ATOM 728 N N . LYS A 1 95 ? -1.045 4.572 13.719 1.00 93.31 95 LYS A N 1
ATOM 729 C CA . LYS A 1 95 ? -1.298 5.643 14.705 1.00 93.31 95 LYS A CA 1
ATOM 730 C C . LYS A 1 95 ? -2.783 5.997 14.806 1.00 93.31 95 LYS A C 1
ATOM 732 O O . LYS A 1 95 ? -3.272 6.240 15.913 1.00 93.31 95 LYS A O 1
ATOM 737 N N . HIS A 1 96 ? -3.503 6.012 13.682 1.00 87.62 96 HIS A N 1
ATOM 738 C CA . HIS A 1 96 ? -4.952 6.231 13.668 1.00 87.62 96 HIS A CA 1
ATOM 739 C C . HIS A 1 96 ? -5.695 5.123 14.426 1.00 87.62 96 HIS A C 1
ATOM 741 O O . HIS A 1 96 ? -6.508 5.427 15.301 1.00 87.62 96 HIS A O 1
ATOM 747 N N . ALA A 1 97 ? -5.360 3.857 14.165 1.00 90.00 97 ALA A N 1
ATOM 748 C CA . ALA A 1 97 ? -5.950 2.708 14.847 1.00 90.00 97 ALA A CA 1
ATOM 749 C C . ALA A 1 97 ? -5.670 2.717 16.361 1.00 90.00 97 ALA A C 1
ATOM 751 O O . ALA A 1 97 ? -6.590 2.554 17.166 1.00 90.00 97 ALA A O 1
ATOM 752 N N . ASP A 1 98 ? -4.421 2.975 16.762 1.00 93.31 98 ASP A N 1
ATOM 753 C CA . ASP A 1 98 ? -4.028 3.046 18.174 1.00 93.31 98 ASP A CA 1
ATOM 754 C C . ASP A 1 98 ? -4.778 4.184 18.899 1.00 93.31 98 ASP A C 1
ATOM 756 O O . ASP A 1 98 ? -5.294 4.001 20.007 1.00 93.31 98 ASP A O 1
ATOM 760 N N . SER A 1 99 ? -4.929 5.339 18.242 1.00 92.06 99 SER A N 1
ATOM 761 C CA . SER A 1 99 ? -5.682 6.485 18.771 1.00 92.06 99 SER A CA 1
ATOM 762 C C . SER A 1 99 ? -7.177 6.188 18.918 1.00 92.06 99 SER A C 1
ATOM 764 O O . SER A 1 99 ? -7.775 6.539 19.938 1.00 92.06 99 SER A O 1
ATOM 766 N N . ALA A 1 100 ? -7.789 5.526 17.932 1.00 90.69 100 ALA A N 1
ATOM 767 C CA . ALA A 1 100 ? -9.190 5.110 17.991 1.00 90.69 100 ALA A CA 1
ATOM 768 C C . ALA A 1 100 ? -9.427 4.121 19.143 1.00 90.69 100 ALA A C 1
ATOM 770 O O . ALA A 1 100 ? -10.346 4.301 19.946 1.00 90.69 100 ALA A O 1
ATOM 771 N N . ARG A 1 101 ? -8.536 3.135 19.305 1.00 90.88 101 ARG A N 1
ATOM 772 C CA . ARG A 1 101 ? -8.587 2.172 20.414 1.00 90.88 101 ARG A CA 1
ATOM 773 C C . ARG A 1 101 ? -8.482 2.856 21.778 1.00 90.88 101 ARG A C 1
ATOM 775 O O . ARG A 1 101 ? -9.216 2.494 22.699 1.00 90.88 101 ARG A O 1
ATOM 782 N N . ALA A 1 102 ? -7.597 3.844 21.913 1.00 92.94 102 ALA A N 1
ATOM 783 C CA . ALA A 1 102 ? -7.424 4.598 23.152 1.00 92.94 1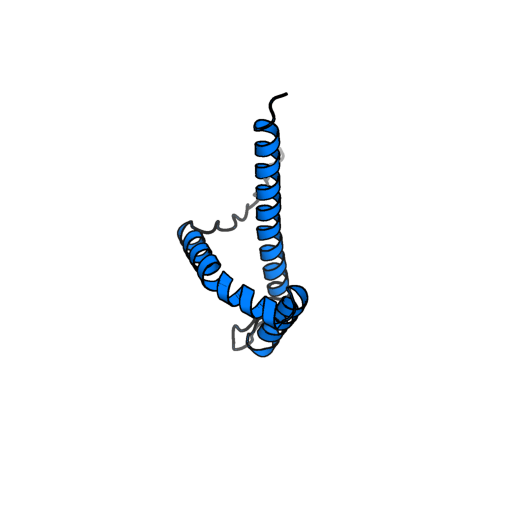02 ALA A CA 1
ATOM 784 C C . ALA A 1 102 ? -8.665 5.430 23.521 1.00 92.94 102 ALA A C 1
ATOM 786 O O . ALA A 1 102 ? -9.034 5.473 24.696 1.00 92.94 102 ALA A O 1
ATOM 787 N N . LYS A 1 103 ? -9.332 6.056 22.541 1.00 91.12 103 LYS A N 1
ATOM 788 C CA . LYS A 1 103 ? -10.583 6.808 22.761 1.00 91.12 103 LYS A CA 1
ATOM 789 C C . LYS A 1 103 ? -11.708 5.902 23.259 1.00 91.12 103 LYS A C 1
ATOM 791 O O . LYS A 1 103 ? -12.226 6.135 24.349 1.00 91.12 103 LYS A O 1
ATOM 796 N N . LEU A 1 104 ? -11.957 4.794 22.558 1.00 90.25 104 LEU A N 1
ATOM 797 C CA . LEU A 1 104 ? -12.968 3.800 22.945 1.00 90.25 104 LEU A CA 1
ATOM 798 C C . LEU A 1 104 ? -12.715 3.221 24.348 1.00 90.25 104 LEU A C 1
ATOM 800 O O . LEU A 1 104 ? -13.644 2.915 25.092 1.00 90.25 104 LEU A O 1
ATOM 804 N N . ALA A 1 105 ? -11.447 3.051 24.738 1.00 90.50 105 ALA A N 1
ATOM 805 C CA . ALA A 1 105 ? -11.096 2.587 26.079 1.00 90.50 105 ALA A CA 1
ATOM 806 C C . ALA A 1 105 ? -11.385 3.629 27.175 1.00 90.50 105 ALA A C 1
ATOM 808 O O . ALA A 1 105 ? -11.787 3.243 28.271 1.00 90.50 105 ALA A O 1
ATOM 809 N N . LYS A 1 106 ? -11.191 4.926 26.904 1.00 90.50 106 LYS A N 1
ATOM 810 C CA . LYS A 1 106 ? -11.521 6.007 27.850 1.00 90.50 106 LYS A CA 1
ATOM 811 C C . LYS A 1 106 ? -13.030 6.161 28.016 1.00 90.50 106 LYS A C 1
ATOM 813 O O . LYS A 1 106 ? -13.496 6.238 29.146 1.00 90.50 106 LYS A O 1
ATOM 818 N N . GLU A 1 107 ? -13.778 6.127 26.917 1.00 89.75 107 GLU A N 1
ATOM 819 C CA . GLU A 1 107 ? -15.243 6.234 26.922 1.00 89.75 107 GLU A CA 1
ATOM 820 C C . GLU A 1 107 ? -15.889 5.090 27.712 1.00 89.75 107 GLU A C 1
ATOM 822 O O . GLU A 1 107 ? -16.714 5.338 28.588 1.00 89.75 107 GLU A O 1
ATOM 827 N N . ARG A 1 108 ? -15.433 3.843 27.515 1.00 87.81 108 ARG A N 1
ATOM 828 C CA . ARG A 1 108 ? -15.910 2.696 28.311 1.00 87.81 108 ARG A CA 1
ATOM 829 C C . ARG A 1 108 ? -15.659 2.846 29.813 1.00 87.81 108 ARG A C 1
ATOM 831 O O . ARG A 1 108 ? -16.499 2.440 30.603 1.00 87.81 108 ARG A O 1
ATOM 838 N N . LYS A 1 109 ? -14.526 3.437 30.211 1.00 84.94 109 LYS A N 1
ATOM 839 C CA . LYS A 1 109 ? -14.206 3.693 31.627 1.00 84.94 109 LYS A CA 1
ATOM 840 C C . LYS A 1 109 ? -15.038 4.826 32.234 1.00 84.94 109 LYS A C 1
ATOM 842 O O . LYS A 1 109 ? -15.218 4.846 33.441 1.00 84.94 109 LYS A O 1
ATOM 847 N N . GLN A 1 110 ? -15.518 5.762 31.419 1.00 81.12 110 GLN A N 1
ATOM 848 C CA . GLN A 1 110 ? -16.379 6.864 31.863 1.00 81.12 110 GLN A CA 1
ATOM 849 C C . GLN A 1 110 ? -17.858 6.456 31.935 1.00 81.12 110 GLN A C 1
ATOM 851 O O . GLN A 1 110 ? -18.600 7.011 32.736 1.00 81.12 110 GLN A O 1
ATOM 856 N N . GLN A 1 111 ? -18.283 5.479 31.125 1.00 76.56 111 GLN A N 1
ATOM 857 C CA . GLN A 1 111 ? -19.659 4.962 31.098 1.00 76.56 111 GLN A CA 1
ATOM 858 C C . GLN A 1 111 ? -19.945 3.874 32.147 1.00 76.56 111 GLN A C 1
ATOM 860 O O . GLN A 1 111 ? -21.099 3.502 32.329 1.00 76.56 111 GLN A O 1
ATOM 865 N N . GLN A 1 112 ? -18.923 3.380 32.847 1.00 62.75 112 GLN A N 1
ATOM 866 C CA . GLN A 1 112 ? -19.077 2.571 34.058 1.00 62.75 112 GLN A CA 1
ATOM 867 C C . GLN A 1 112 ? -18.629 3.395 35.276 1.00 62.75 112 GLN A C 1
ATOM 869 O O . GLN A 1 112 ? -17.502 3.213 35.742 1.00 62.75 112 GLN A O 1
ATOM 874 N N . PRO A 1 113 ? -19.448 4.342 35.775 1.00 59.28 113 PRO A N 1
ATOM 875 C CA . PRO A 1 113 ? -19.231 4.871 37.114 1.00 59.28 113 PRO A CA 1
ATOM 876 C C . PRO A 1 113 ? -19.413 3.722 38.119 1.00 59.28 113 PRO A C 1
ATOM 878 O O . PRO A 1 113 ? -20.339 2.922 37.976 1.00 59.28 113 PRO A O 1
ATOM 881 N N . GLN A 1 114 ? -18.471 3.612 39.061 1.00 54.91 114 GLN A N 1
ATOM 882 C CA . GLN A 1 114 ? -18.555 2.680 40.191 1.00 54.91 114 GLN A CA 1
ATOM 883 C C . GLN A 1 114 ? -19.800 2.934 41.037 1.00 54.91 114 GLN A C 1
ATOM 885 O O . GLN A 1 114 ? -20.176 4.123 41.170 1.00 54.91 114 GLN A O 1
#

Organism: NCBI:txid221442

Foldseek 3Di:
DDDDDDDDDPPPDDDDDDPVVVVVVVVVCVVCVVVLVVLCVVLVHDVSSVVVVVVCCVPPALLVPDQDVPPPDRGYDHPCPSVVVVVVVVVVVVVVVVVVVVVVVVVVVVVDDD

Mean predicted aligned error: 12.07 Å

Solvent-accessible surface area (backbone atoms only — not comparable to full-atom values): 6988 Å² total; per-residue (Å²): 137,84,85,85,80,82,84,82,80,81,78,81,76,75,84,76,84,56,73,73,59,57,54,56,49,52,58,47,49,69,67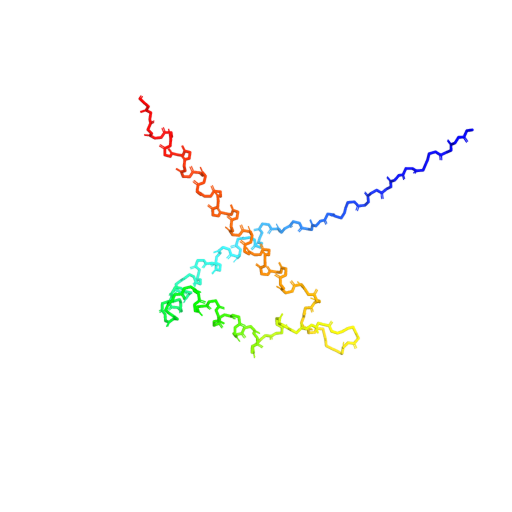,41,45,65,58,51,51,50,49,21,59,76,48,73,31,67,70,51,33,50,52,54,50,54,52,45,38,62,76,76,48,48,60,79,37,65,46,60,92,85,51,98,59,99,51,48,27,56,84,65,47,50,59,49,50,55,54,49,53,53,53,51,54,50,53,52,52,54,50,53,55,52,49,57,54,51,52,56,59,65,75,52,75,130

Secondary structure (DSSP, 8-state):
-PPP---------PPPPPHHHHHHHHHHHHHHHHHHHHHHHHHTSHHHHHHHHHHHHHHHSSTTPBPPTT-SS--SB-TTHHHHHHHHHHHHHHHHHHHHHHHHHHHHHHHS--

Sequence (114 aa):
VVPDTGSHSHSHQHPHPSARNLASTRMAEEKFDGVLMEVAGQCGGIQPLLDVFFSFLYRKTDFFVVMEPGAPTNMGFVEGAAEQLVLTAFRSYKKHADSARAKLAKERKQQQPQ

InterPro domains:
  IPR025934 NudC N-terminal domain [PF14050] (31-91)